Protein AF-A0A800MAW3-F1 (afdb_monomer)

Radius of gyration: 13.45 Å; Cα contacts (8 Å, |Δi|>4): 178; chains: 1; bounding box: 31×24×40 Å

Mean predicted aligned error: 5.96 Å

Nearest PDB structures (foldseek):
  5hl9-assembly1_A  TM=6.424E-01  e=2.684E+00  Escherichia coli K-12
  5hlb-assembly1_A  TM=6.081E-01  e=2.366E+00  Escherichia coli K-12
  5fgz-assembly1_A  TM=6.250E-01  e=3.678E+00  Escherichia coli K-12
  3fwl-assembly1_A  TM=6.084E-01  e=3.454E+00  Escherichia coli
  5hld-assembly1_A  TM=6.084E-01  e=3.918E+00  Escherichia coli K-12

Solvent-accessible surface area (backbone atoms only — not comparable to full-atom values): 5565 Å² total; per-residue (Å²): 129,80,57,68,40,99,83,75,44,75,53,42,72,66,58,55,51,56,37,52,67,22,64,53,41,68,42,77,30,20,31,103,46,79,69,66,30,65,71,53,80,49,60,71,36,44,52,66,58,54,38,69,35,40,34,78,61,79,43,75,54,104,49,34,39,31,40,68,78,37,45,33,34,29,79,88,80,71,47,78,33,31,33,41,36,42,31,47,53,97,63,16,28,68,49,64,47,80,79

Secondary structure (DSSP, 8-state):
---B-TTS-B--HHHHHHHHTSHHHHSEEESSSSSSBHHHHTTT-BHHHHHHHH-S-SEEETTEEEE-S-EEEETTTTEEE--EEEEEETTEEEEEEE-

Foldseek 3Di:
DQDAAPVRHTPDPVVVVVLCPAQQQPDAAEDPDDPRHPQPPQAFPFVVVVCNRRNQAPDDDPFKGKHFQHFYAYPVVGDTFGMKIFGDDPRGGHGIDTD

pLDDT: mean 87.83, std 14.14, range [32.44, 97.81]

Structure (mmCIF, N/CA/C/O backbone):
data_AF-A0A800MAW3-F1
#
_entry.id   AF-A0A800MAW3-F1
#
loop_
_atom_site.group_PDB
_atom_site.id
_atom_site.type_symbol
_atom_site.label_atom_id
_atom_site.label_alt_id
_atom_site.label_comp_id
_atom_site.label_asym_id
_atom_site.label_entity_id
_atom_site.label_seq_id
_atom_site.pdbx_PDB_ins_code
_atom_site.Cartn_x
_atom_site.Cartn_y
_atom_site.Cartn_z
_atom_site.occupancy
_atom_site.B_iso_or_equiv
_atom_site.auth_seq_id
_atom_site.auth_comp_id
_atom_site.auth_asym_id
_atom_site.auth_atom_id
_atom_site.pdbx_PDB_model_num
ATOM 1 N N . MET A 1 1 ? 9.618 15.686 15.918 1.00 32.44 1 MET A N 1
ATOM 2 C CA . MET A 1 1 ? 9.057 15.360 17.250 1.00 32.44 1 MET A CA 1
ATOM 3 C C . MET A 1 1 ? 8.418 13.983 17.152 1.00 32.44 1 MET A C 1
ATOM 5 O O . MET A 1 1 ? 7.732 13.764 16.157 1.00 32.44 1 MET A O 1
ATOM 9 N N . PRO A 1 2 ? 8.682 13.031 18.063 1.00 48.50 2 PRO A N 1
ATOM 10 C CA . PRO A 1 2 ? 8.054 11.718 17.979 1.00 48.50 2 PRO A CA 1
ATOM 11 C C . PRO A 1 2 ? 6.546 11.889 18.177 1.00 48.50 2 PRO A C 1
ATOM 13 O O . PRO A 1 2 ? 6.117 12.525 19.136 1.00 48.50 2 PRO A O 1
ATOM 16 N N . GLY A 1 3 ? 5.759 11.380 17.232 1.00 58.12 3 GLY A N 1
ATOM 17 C CA . GLY A 1 3 ? 4.304 11.387 17.329 1.00 58.12 3 GLY A CA 1
ATOM 18 C C . GLY A 1 3 ? 3.794 10.426 18.404 1.00 58.12 3 GLY A C 1
ATOM 19 O O . GLY A 1 3 ? 4.549 9.667 19.015 1.00 58.12 3 GLY A O 1
ATOM 20 N N . TRP A 1 4 ? 2.485 10.442 18.607 1.00 52.88 4 TRP A N 1
ATOM 21 C CA . TRP A 1 4 ? 1.782 9.498 19.468 1.00 52.88 4 TRP A CA 1
ATOM 22 C C . TRP A 1 4 ? 1.290 8.300 18.642 1.00 52.88 4 TRP A C 1
ATOM 24 O O . TRP A 1 4 ? 0.905 8.450 17.482 1.00 52.88 4 TRP A O 1
ATOM 34 N N . ASN A 1 5 ? 1.320 7.097 19.218 1.00 59.53 5 ASN A N 1
ATOM 35 C CA . ASN A 1 5 ? 0.631 5.930 18.670 1.00 59.53 5 ASN A CA 1
ATOM 36 C C . ASN A 1 5 ? -0.890 6.171 18.703 1.00 59.53 5 ASN A C 1
ATOM 38 O O . ASN A 1 5 ? -1.389 6.916 19.544 1.00 59.53 5 ASN A O 1
ATOM 42 N N . LEU A 1 6 ? -1.646 5.462 17.859 1.00 57.25 6 LEU A N 1
ATOM 43 C CA . LEU A 1 6 ? -3.118 5.549 17.793 1.00 57.25 6 LEU A CA 1
ATOM 44 C C . LEU A 1 6 ? -3.839 5.154 19.101 1.00 57.25 6 LEU A C 1
ATOM 46 O O . LEU A 1 6 ? -5.039 5.359 19.226 1.00 57.25 6 LEU A O 1
ATOM 50 N N . ASN A 1 7 ? -3.118 4.578 20.068 1.00 60.00 7 ASN A N 1
ATOM 51 C CA . ASN A 1 7 ? -3.605 4.219 21.403 1.00 60.00 7 ASN A CA 1
ATOM 52 C C . ASN A 1 7 ? -3.147 5.198 22.507 1.00 60.00 7 ASN A C 1
ATOM 54 O O . ASN A 1 7 ? -3.239 4.864 23.684 1.00 60.00 7 ASN A O 1
ATOM 58 N N . GLY A 1 8 ? -2.605 6.367 22.146 1.00 52.28 8 GLY A N 1
ATOM 59 C CA . GLY A 1 8 ? -2.184 7.397 23.103 1.00 52.28 8 GLY A CA 1
ATOM 60 C C . GLY A 1 8 ? -0.847 7.130 23.800 1.00 52.28 8 GLY A C 1
ATOM 61 O O . GLY A 1 8 ? -0.488 7.853 24.722 1.00 52.28 8 GLY A O 1
ATOM 62 N N . THR A 1 9 ? -0.080 6.122 23.372 1.00 59.03 9 THR A N 1
ATOM 63 C CA . THR A 1 9 ? 1.278 5.885 23.895 1.00 59.03 9 THR A CA 1
ATOM 64 C C . THR A 1 9 ? 2.326 6.638 23.071 1.00 59.03 9 THR A C 1
ATOM 66 O O . THR A 1 9 ? 2.143 6.801 21.862 1.00 59.03 9 THR A O 1
ATOM 69 N N . PRO A 1 10 ? 3.431 7.114 23.669 1.00 58.66 10 PRO A N 1
ATOM 70 C CA . PRO A 1 10 ? 4.481 7.769 22.900 1.00 58.66 10 PRO A CA 1
ATOM 71 C C . PRO A 1 10 ? 5.090 6.765 21.915 1.00 58.66 10 PRO A C 1
ATOM 73 O O . PRO A 1 10 ? 5.367 5.620 22.289 1.00 58.66 10 PRO A O 1
ATOM 76 N N . ILE A 1 11 ? 5.324 7.179 20.662 1.00 62.56 11 ILE A N 1
ATOM 77 C CA . ILE A 1 11 ? 6.103 6.365 19.724 1.00 62.56 11 ILE A CA 1
ATOM 78 C C . ILE A 1 11 ? 7.534 6.298 20.264 1.00 62.56 11 ILE A C 1
ATOM 80 O O . ILE A 1 11 ? 8.353 7.187 20.035 1.00 62.56 11 ILE A O 1
ATOM 84 N N . ASN A 1 12 ? 7.832 5.242 21.017 1.00 68.31 12 ASN A N 1
ATOM 85 C CA . ASN A 1 12 ? 9.178 4.958 21.490 1.00 68.31 12 ASN A CA 1
ATOM 86 C C . ASN A 1 12 ? 9.959 4.144 20.442 1.00 68.31 12 ASN A C 1
ATOM 88 O O . ASN A 1 12 ? 9.393 3.544 19.521 1.00 68.31 12 ASN A O 1
ATOM 92 N N . ALA A 1 13 ? 11.284 4.101 20.594 1.00 66.50 13 ALA A N 1
ATOM 93 C CA . ALA A 1 13 ? 12.166 3.376 19.679 1.00 66.50 13 ALA A CA 1
ATOM 94 C C . ALA A 1 13 ? 11.804 1.882 19.556 1.00 66.50 13 ALA A C 1
ATOM 96 O O . ALA A 1 13 ? 11.984 1.292 18.495 1.00 66.50 13 ALA A O 1
ATOM 97 N N . ALA A 1 14 ? 11.253 1.272 20.611 1.00 66.81 14 ALA A N 1
ATOM 98 C CA . ALA A 1 14 ? 10.798 -0.116 20.584 1.00 66.81 14 ALA A CA 1
ATOM 99 C C . ALA A 1 14 ? 9.590 -0.315 19.652 1.00 66.81 14 ALA A C 1
ATOM 101 O O . ALA A 1 14 ? 9.580 -1.251 18.855 1.00 66.81 14 ALA A O 1
ATOM 102 N N . THR A 1 15 ? 8.616 0.599 19.676 1.00 68.31 15 THR A N 1
ATOM 103 C CA . THR A 1 15 ? 7.439 0.547 18.795 1.00 68.31 15 THR A CA 1
ATOM 104 C C . THR A 1 15 ? 7.826 0.776 17.334 1.00 68.31 15 THR A C 1
ATOM 106 O O . THR A 1 15 ? 7.352 0.067 16.450 1.00 68.31 15 THR A O 1
ATOM 109 N N . GLN A 1 16 ? 8.742 1.712 17.072 1.00 69.69 16 GLN A N 1
ATOM 110 C CA . GLN A 1 16 ? 9.337 1.927 15.744 1.00 69.69 16 GLN A CA 1
ATOM 111 C C . GLN A 1 16 ? 10.060 0.673 15.229 1.00 69.69 16 GLN A C 1
ATOM 113 O O . GLN A 1 16 ? 9.850 0.252 14.093 1.00 69.69 16 GLN A O 1
ATOM 118 N N . ARG A 1 17 ? 10.861 0.019 16.078 1.00 70.69 17 ARG A N 1
ATOM 119 C CA . ARG A 1 17 ? 11.549 -1.231 15.722 1.00 70.69 17 ARG A CA 1
ATOM 120 C C . ARG A 1 17 ? 10.568 -2.367 15.438 1.00 70.69 17 ARG A C 1
ATOM 122 O O . ARG A 1 17 ? 10.727 -3.054 14.436 1.00 70.69 17 ARG A O 1
ATOM 129 N N . ALA A 1 18 ? 9.534 -2.538 16.259 1.00 73.75 18 ALA A N 1
ATOM 130 C CA . ALA A 1 18 ? 8.501 -3.552 16.034 1.00 73.75 18 ALA A CA 1
ATOM 131 C C . ALA A 1 18 ? 7.752 -3.316 14.711 1.00 73.75 18 ALA A C 1
ATOM 133 O O . ALA A 1 18 ? 7.540 -4.242 13.931 1.00 73.75 18 ALA A O 1
ATOM 134 N N . ARG A 1 19 ? 7.431 -2.053 14.409 1.00 74.44 19 ARG A N 1
ATOM 135 C CA . ARG A 1 19 ? 6.862 -1.622 13.125 1.00 74.44 19 ARG A CA 1
ATOM 136 C C . ARG A 1 19 ? 7.739 -2.011 11.937 1.00 74.44 19 ARG A C 1
ATOM 138 O O . ARG A 1 19 ? 7.204 -2.489 10.941 1.00 74.44 19 ARG A O 1
ATOM 145 N N . GLN A 1 20 ? 9.054 -1.826 12.033 1.00 78.94 20 GLN A N 1
ATOM 146 C CA . GLN A 1 20 ? 10.012 -2.184 10.978 1.00 78.94 20 GLN A CA 1
ATOM 147 C C . GLN A 1 20 ? 10.180 -3.699 10.783 1.00 78.94 20 GLN A C 1
ATOM 149 O O . GLN A 1 20 ? 10.686 -4.129 9.749 1.00 78.94 20 GLN A O 1
ATOM 154 N N . GLN A 1 21 ? 9.750 -4.521 11.744 1.00 84.31 21 GLN A N 1
ATOM 155 C CA . GLN A 1 21 ? 9.827 -5.979 11.636 1.00 84.31 21 GLN A CA 1
ATOM 156 C C . GLN A 1 21 ? 8.648 -6.605 10.882 1.00 84.31 21 GLN A C 1
ATOM 158 O O . GLN A 1 21 ? 8.715 -7.790 10.548 1.00 84.31 21 GLN A O 1
ATOM 163 N N . THR A 1 22 ? 7.592 -5.841 10.584 1.00 89.88 22 THR A N 1
ATOM 164 C CA . THR A 1 22 ? 6.442 -6.364 9.840 1.00 89.88 22 THR A CA 1
ATOM 165 C C . THR A 1 22 ? 6.841 -6.753 8.421 1.00 89.88 22 THR A C 1
ATOM 167 O O . THR A 1 22 ? 7.718 -6.140 7.804 1.00 89.88 22 THR A O 1
ATOM 170 N N . VAL A 1 23 ? 6.196 -7.798 7.892 1.00 91.62 23 VAL A N 1
ATOM 171 C CA . VAL A 1 23 ? 6.547 -8.371 6.583 1.00 91.62 23 VAL A CA 1
ATOM 172 C C . VAL A 1 23 ? 6.514 -7.278 5.512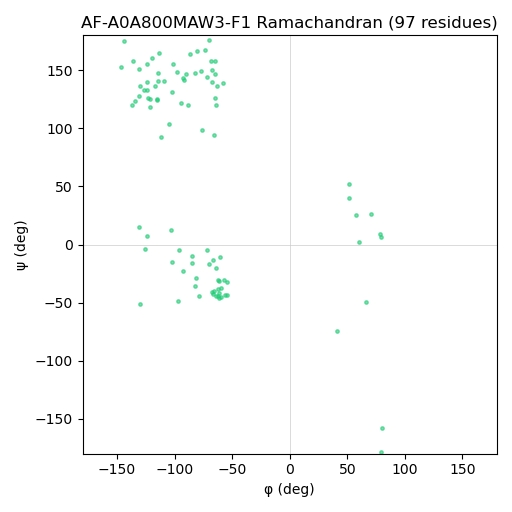 1.00 91.62 23 VAL A C 1
ATOM 174 O O . VAL A 1 23 ? 7.453 -7.143 4.731 1.00 91.62 23 VAL A O 1
ATOM 177 N N . GLY A 1 24 ? 5.484 -6.428 5.539 1.00 93.06 24 GLY A N 1
ATOM 178 C CA . GLY A 1 24 ? 5.304 -5.340 4.587 1.00 93.06 24 GLY A CA 1
ATOM 179 C C . GLY A 1 24 ? 6.409 -4.290 4.596 1.00 93.06 24 GLY A C 1
ATOM 180 O O . GLY A 1 24 ? 6.712 -3.744 3.540 1.00 93.06 24 GLY A O 1
ATOM 181 N N . ARG A 1 25 ? 7.052 -4.031 5.740 1.00 94.00 25 ARG A N 1
ATOM 182 C CA . ARG A 1 25 ? 8.165 -3.070 5.833 1.00 94.00 25 ARG A CA 1
ATOM 183 C C . ARG A 1 25 ? 9.529 -3.673 5.474 1.00 94.00 25 ARG A C 1
ATOM 185 O O . ARG A 1 25 ? 10.469 -2.933 5.204 1.00 94.00 25 ARG A O 1
ATOM 192 N N . ARG A 1 26 ? 9.654 -5.005 5.446 1.00 93.62 26 ARG A N 1
ATOM 193 C CA . ARG A 1 26 ? 10.907 -5.708 5.100 1.00 93.62 26 ARG A CA 1
ATOM 194 C C . ARG A 1 26 ? 11.020 -6.062 3.618 1.00 93.62 26 ARG A C 1
ATOM 196 O O . ARG A 1 26 ? 12.131 -6.277 3.137 1.00 93.62 26 ARG A O 1
ATOM 203 N N . MET A 1 27 ? 9.889 -6.156 2.924 1.00 94.50 27 MET A N 1
ATOM 204 C CA . MET A 1 27 ? 9.834 -6.507 1.507 1.00 94.50 27 MET A CA 1
ATOM 205 C C . MET A 1 27 ? 10.230 -5.334 0.608 1.00 94.50 27 MET A C 1
ATOM 207 O O . MET A 1 27 ? 9.989 -4.172 0.932 1.00 94.50 27 MET A O 1
ATOM 211 N N . VAL A 1 28 ? 10.815 -5.671 -0.543 1.00 95.62 28 VAL A N 1
ATOM 212 C CA . VAL A 1 28 ? 10.929 -4.751 -1.677 1.00 95.62 28 VAL A CA 1
ATOM 213 C C . VAL A 1 28 ? 9.674 -4.913 -2.523 1.00 95.62 28 VAL A C 1
ATOM 215 O O . VAL A 1 28 ? 9.358 -6.012 -2.986 1.00 95.62 28 VAL A O 1
ATOM 218 N N . TRP A 1 29 ? 8.944 -3.821 -2.675 1.00 97.50 29 TRP A N 1
ATOM 219 C CA . TRP A 1 29 ? 7.711 -3.742 -3.439 1.00 97.50 29 TRP A CA 1
ATOM 220 C C . TRP A 1 29 ? 7.981 -3.191 -4.826 1.00 97.50 29 TRP A C 1
ATOM 222 O O . TRP A 1 29 ? 8.831 -2.319 -4.982 1.00 97.50 29 TRP A O 1
ATOM 232 N N . ASN A 1 30 ? 7.201 -3.633 -5.807 1.00 97.38 30 ASN A N 1
ATOM 233 C CA . ASN A 1 30 ? 7.156 -2.959 -7.095 1.00 97.38 30 ASN A CA 1
ATOM 234 C C . ASN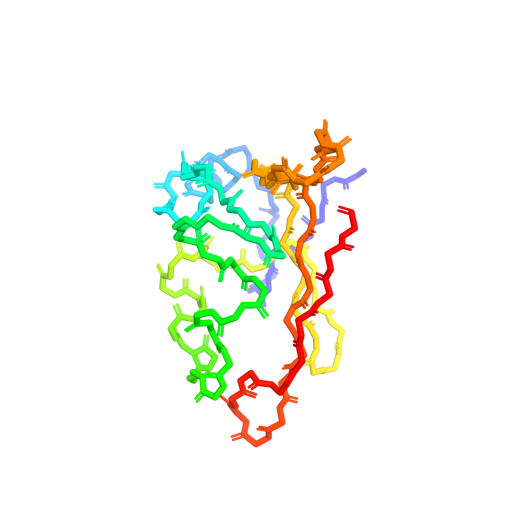 A 1 30 ? 5.904 -2.087 -7.207 1.00 97.38 30 ASN A C 1
ATOM 236 O O . ASN A 1 30 ? 4.879 -2.366 -6.577 1.00 97.38 30 ASN A O 1
ATOM 240 N N . ARG A 1 31 ? 5.968 -1.066 -8.056 1.00 95.50 31 ARG A N 1
ATOM 241 C CA . ARG A 1 31 ? 4.795 -0.401 -8.633 1.00 95.50 31 ARG A CA 1
ATOM 242 C C . ARG A 1 31 ? 4.828 -0.517 -10.152 1.00 95.50 31 ARG A C 1
ATOM 244 O O . ARG A 1 31 ? 5.890 -0.754 -10.719 1.00 95.50 31 ARG A O 1
ATOM 251 N N . VAL A 1 32 ? 3.678 -0.334 -10.803 1.00 94.12 32 VAL A N 1
ATOM 252 C CA . VAL A 1 32 ? 3.504 -0.330 -12.273 1.00 94.12 32 VAL A CA 1
ATO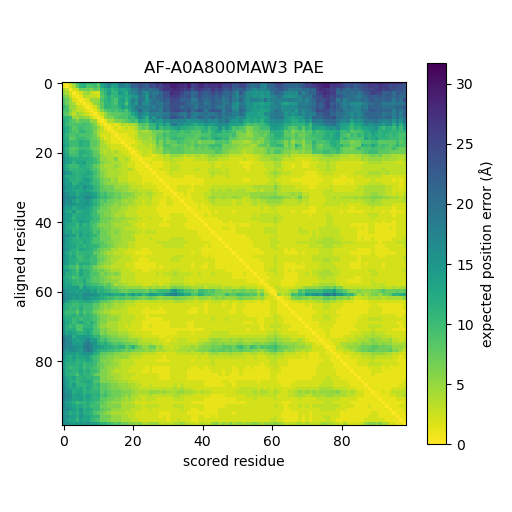M 253 C C . VAL A 1 32 ? 3.761 -1.680 -12.963 1.00 94.12 32 VAL A C 1
ATOM 255 O O . VAL A 1 32 ? 2.909 -2.134 -13.727 1.00 94.12 32 VAL A O 1
ATOM 258 N N . SER A 1 33 ? 4.869 -2.365 -12.691 1.00 93.50 33 SER A N 1
ATOM 259 C CA . SER A 1 33 ? 5.251 -3.641 -13.309 1.00 93.50 33 SER A CA 1
ATOM 260 C C . SER A 1 33 ? 5.966 -4.571 -12.316 1.00 93.50 33 SER A C 1
ATOM 262 O O . SER A 1 33 ? 6.197 -4.202 -11.170 1.00 93.50 33 SER A O 1
ATOM 264 N N . GLY A 1 34 ? 6.277 -5.802 -12.730 1.00 91.81 34 GLY A N 1
ATOM 265 C CA . GLY A 1 34 ? 6.988 -6.777 -11.896 1.00 91.81 34 GLY A CA 1
ATOM 266 C C . GLY A 1 34 ? 6.119 -7.503 -10.850 1.00 91.81 34 GLY A C 1
ATOM 267 O O . GLY A 1 34 ? 4.902 -7.311 -10.791 1.00 91.81 34 GLY A O 1
ATOM 268 N N . PRO A 1 35 ? 6.724 -8.392 -10.041 1.00 93.44 35 PRO A N 1
ATOM 269 C CA . PRO A 1 35 ? 6.036 -9.120 -8.969 1.00 93.44 35 PRO A CA 1
ATOM 270 C C . PRO A 1 35 ? 5.731 -8.217 -7.765 1.00 93.44 35 PRO A C 1
ATOM 272 O O . PRO A 1 35 ? 6.289 -7.136 -7.650 1.00 93.44 35 PRO A O 1
ATOM 275 N N . ASN A 1 36 ? 4.897 -8.659 -6.818 1.00 93.44 36 ASN A N 1
ATOM 276 C CA . ASN A 1 36 ? 4.653 -7.931 -5.558 1.00 93.44 36 ASN A CA 1
ATOM 277 C C . ASN A 1 36 ? 4.273 -6.455 -5.782 1.00 93.44 36 ASN A C 1
ATOM 279 O O . ASN A 1 36 ? 4.883 -5.538 -5.234 1.00 93.44 36 ASN A O 1
ATOM 283 N N . ARG A 1 37 ? 3.277 -6.221 -6.637 1.00 96.75 37 ARG A N 1
ATOM 284 C CA . ARG A 1 37 ? 2.819 -4.873 -6.974 1.00 96.75 37 ARG A CA 1
ATOM 285 C C . ARG A 1 37 ? 1.973 -4.257 -5.870 1.00 96.75 37 ARG A C 1
ATOM 287 O O . ARG A 1 37 ? 0.777 -4.544 -5.775 1.00 96.75 37 ARG A O 1
ATOM 294 N N . ILE A 1 38 ? 2.577 -3.416 -5.034 1.00 96.75 38 ILE A N 1
ATOM 295 C CA . ILE A 1 38 ? 1.897 -2.814 -3.876 1.00 96.75 38 ILE A CA 1
ATOM 296 C C . ILE A 1 38 ? 0.716 -1.926 -4.293 1.00 96.75 38 ILE A C 1
ATOM 298 O O . ILE A 1 38 ? -0.292 -1.877 -3.593 1.00 96.75 38 ILE A O 1
ATOM 302 N N . ASP A 1 39 ? 0.800 -1.312 -5.474 1.00 95.44 39 ASP A N 1
ATOM 303 C CA . ASP A 1 39 ? -0.222 -0.472 -6.111 1.00 95.44 39 ASP A CA 1
ATOM 304 C C . ASP A 1 39 ? -1.445 -1.254 -6.643 1.00 95.44 39 ASP A C 1
ATOM 306 O O . ASP A 1 39 ? -2.428 -0.661 -7.111 1.00 95.44 39 ASP A O 1
ATOM 310 N N . LEU A 1 40 ? -1.406 -2.590 -6.561 1.00 95.56 40 LEU A N 1
ATOM 311 C CA . LEU A 1 40 ? -2.432 -3.475 -7.111 1.00 95.56 40 LEU A CA 1
ATOM 312 C C . LEU A 1 40 ? -2.937 -4.535 -6.123 1.00 95.56 40 LEU A C 1
ATOM 314 O O . LEU A 1 40 ? -4.148 -4.662 -5.947 1.00 95.56 40 LEU A O 1
ATOM 318 N N . ILE A 1 41 ? -2.047 -5.295 -5.476 1.00 96.31 41 ILE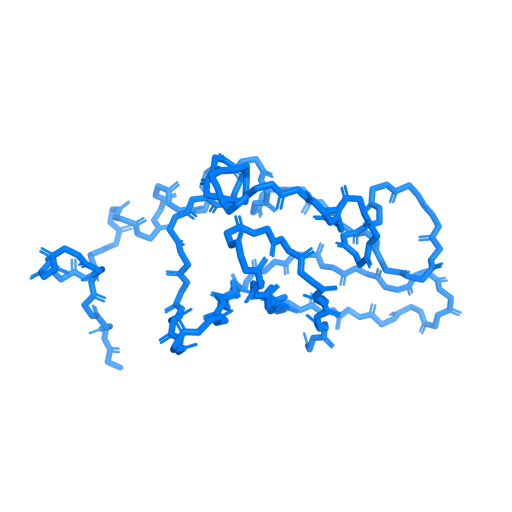 A N 1
ATOM 319 C CA . ILE A 1 41 ? -2.413 -6.529 -4.744 1.00 96.31 41 ILE A CA 1
ATOM 320 C C . ILE A 1 41 ? -3.348 -6.299 -3.546 1.00 96.31 41 ILE A C 1
ATOM 322 O O . ILE A 1 41 ? -4.013 -7.229 -3.083 1.00 96.31 41 ILE A O 1
ATOM 326 N N . TYR A 1 42 ? -3.397 -5.064 -3.045 1.00 97.12 42 TYR A N 1
ATOM 327 C CA . TYR A 1 42 ? -4.194 -4.687 -1.884 1.00 97.12 42 TYR A CA 1
ATOM 328 C C . TYR A 1 42 ? -5.555 -4.083 -2.218 1.00 97.12 42 TYR A C 1
ATOM 330 O O . TYR A 1 42 ? -6.335 -3.858 -1.295 1.00 97.12 42 TYR A O 1
ATOM 338 N N . ARG A 1 43 ? -5.888 -3.854 -3.495 1.00 96.44 43 ARG A N 1
ATOM 339 C CA . ARG A 1 43 ? -7.219 -3.351 -3.873 1.00 96.44 43 ARG A CA 1
ATOM 340 C C . ARG A 1 43 ? -8.319 -4.303 -3.390 1.00 96.44 43 ARG A C 1
ATOM 342 O O . ARG A 1 43 ? -8.157 -5.521 -3.440 1.00 96.44 43 ARG A O 1
ATOM 349 N N . ASP A 1 44 ? -9.414 -3.734 -2.885 1.00 97.56 44 ASP A N 1
ATOM 350 C CA . ASP A 1 44 ? -10.552 -4.437 -2.263 1.00 97.56 44 ASP A CA 1
ATOM 351 C C . ASP A 1 44 ? -10.209 -5.279 -1.012 1.00 97.56 44 ASP A C 1
ATOM 353 O O . ASP A 1 44 ? -11.086 -5.894 -0.398 1.00 97.56 44 ASP A O 1
ATOM 357 N N . LYS A 1 45 ? -8.951 -5.293 -0.550 1.00 97.50 45 LYS A N 1
ATOM 358 C CA . LYS A 1 45 ? -8.601 -5.983 0.697 1.00 97.50 45 LYS A CA 1
ATOM 359 C C . LYS A 1 45 ? -9.148 -5.213 1.903 1.00 97.50 45 LYS A C 1
ATOM 361 O O . LYS A 1 45 ? -9.158 -3.980 1.896 1.00 97.50 45 LYS A O 1
ATOM 366 N N . PRO A 1 46 ? -9.595 -5.913 2.960 1.00 96.81 46 PRO A N 1
ATOM 367 C CA . PRO A 1 46 ? -10.071 -5.256 4.168 1.00 96.81 46 PRO A CA 1
ATOM 368 C C . PRO A 1 46 ? -8.918 -4.553 4.891 1.00 96.81 46 PRO A C 1
ATOM 370 O O . PRO A 1 46 ? -7.780 -5.029 4.878 1.00 96.81 46 PRO A O 1
ATOM 373 N N . LEU A 1 47 ? -9.217 -3.463 5.601 1.00 94.56 47 LEU A N 1
ATOM 374 C CA . LEU A 1 47 ? -8.213 -2.685 6.345 1.00 94.56 47 LEU A CA 1
ATOM 375 C C . LEU A 1 47 ? -7.391 -3.541 7.327 1.00 94.56 47 LEU A C 1
ATOM 377 O O . LEU A 1 47 ? -6.201 -3.302 7.526 1.00 94.56 47 LEU A O 1
ATOM 381 N N . ARG A 1 48 ? -7.998 -4.594 7.898 1.00 93.75 48 ARG A N 1
ATOM 382 C CA . ARG A 1 48 ? -7.316 -5.535 8.798 1.00 93.75 48 ARG A CA 1
ATOM 383 C C . ARG A 1 48 ? -6.141 -6.228 8.108 1.00 93.75 48 ARG A C 1
ATOM 385 O O . ARG A 1 48 ? -5.110 -6.402 8.745 1.00 93.75 48 ARG A O 1
ATOM 392 N N . THR A 1 49 ? -6.263 -6.570 6.824 1.00 96.38 49 THR A N 1
ATOM 393 C CA . THR A 1 49 ? -5.165 -7.161 6.047 1.00 96.38 49 THR A CA 1
ATOM 394 C C . THR A 1 49 ? -3.986 -6.200 5.955 1.00 96.38 49 THR A C 1
ATOM 396 O O . THR A 1 49 ? -2.854 -6.613 6.190 1.00 96.38 49 THR A O 1
ATOM 399 N N . ILE A 1 50 ? -4.246 -4.917 5.693 1.00 96.19 50 ILE A N 1
ATOM 400 C CA . ILE A 1 50 ? -3.195 -3.892 5.631 1.00 96.19 50 ILE A CA 1
ATOM 401 C C . ILE A 1 50 ? -2.484 -3.785 6.980 1.00 96.19 50 ILE A C 1
ATOM 403 O O . ILE A 1 50 ? -1.257 -3.854 7.041 1.00 96.19 50 ILE A O 1
ATOM 407 N N . ARG A 1 51 ? -3.248 -3.744 8.077 1.00 92.06 51 ARG A N 1
ATOM 408 C CA . ARG A 1 51 ? -2.683 -3.706 9.431 1.00 92.06 51 ARG A CA 1
ATOM 409 C C . ARG A 1 51 ? -1.867 -4.952 9.775 1.00 92.06 51 ARG A C 1
ATOM 411 O O . ARG A 1 51 ? -0.836 -4.837 10.419 1.00 92.06 51 ARG A O 1
ATOM 418 N N . THR A 1 52 ? -2.291 -6.138 9.346 1.00 92.44 52 THR A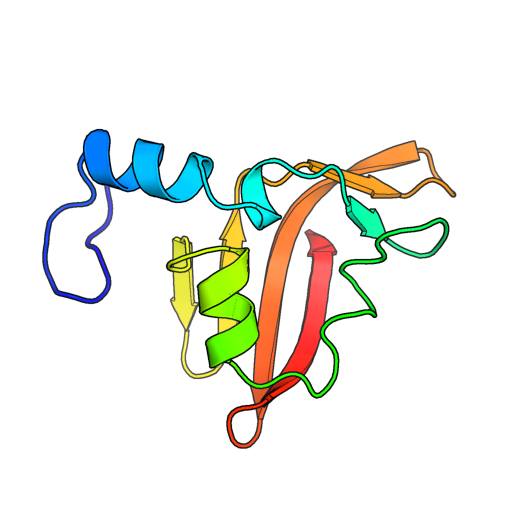 N 1
ATOM 419 C CA . THR A 1 52 ? -1.530 -7.377 9.571 1.00 92.44 52 THR A CA 1
ATOM 420 C C . THR A 1 52 ? -0.204 -7.375 8.815 1.00 92.44 52 THR A C 1
ATOM 422 O O . THR A 1 52 ? 0.805 -7.809 9.363 1.00 92.44 52 THR A O 1
ATOM 425 N N . VAL A 1 53 ? -0.181 -6.880 7.575 1.00 95.06 53 VAL A N 1
ATOM 426 C CA . VAL A 1 53 ? 1.034 -6.913 6.751 1.00 95.06 53 VAL A CA 1
ATOM 427 C C . VAL A 1 53 ? 2.019 -5.810 7.129 1.00 95.06 53 VAL A C 1
ATOM 429 O O . VAL A 1 53 ? 3.216 -6.074 7.232 1.00 95.06 53 VAL A O 1
ATOM 432 N N . PHE A 1 54 ? 1.535 -4.586 7.335 1.00 94.25 54 PHE A N 1
ATOM 433 C CA . PHE A 1 54 ? 2.384 -3.411 7.545 1.00 94.25 54 PHE A CA 1
ATOM 434 C C . PHE A 1 54 ? 2.472 -2.980 9.012 1.00 94.25 54 PHE A C 1
ATOM 436 O O . PHE A 1 54 ? 3.385 -2.241 9.381 1.00 94.25 54 PHE A O 1
ATOM 443 N N . GLY A 1 55 ? 1.588 -3.473 9.877 1.00 91.88 55 GLY A N 1
ATOM 444 C CA . GLY A 1 55 ? 1.437 -2.997 11.249 1.00 91.88 55 GLY A CA 1
ATOM 445 C C . GLY A 1 55 ? 0.616 -1.712 11.319 1.00 91.88 55 GLY A C 1
ATOM 446 O O . GLY A 1 55 ? -0.165 -1.386 10.418 1.00 91.88 55 GLY A O 1
ATOM 447 N N . ASP A 1 56 ? 0.810 -0.971 12.407 1.00 89.69 56 ASP A N 1
ATOM 448 C CA . ASP A 1 56 ? 0.176 0.332 12.573 1.00 89.69 56 ASP A CA 1
ATOM 449 C C . ASP A 1 56 ? 0.740 1.353 11.568 1.00 89.69 56 ASP A C 1
ATOM 451 O O . ASP A 1 56 ? 1.956 1.359 11.304 1.00 89.69 56 ASP A O 1
ATOM 455 N N . PRO A 1 57 ? -0.132 2.207 11.003 1.00 91.69 57 PRO A N 1
ATOM 456 C CA . PRO A 1 57 ? 0.284 3.259 10.091 1.00 91.69 57 PRO A CA 1
ATOM 457 C C . PRO A 1 57 ? 1.098 4.338 10.803 1.00 91.69 57 PRO A C 1
ATOM 459 O O . PRO A 1 57 ? 1.026 4.528 12.021 1.00 91.69 57 PRO A O 1
ATOM 462 N N . ASP A 1 58 ? 1.887 5.058 10.017 1.00 90.06 58 ASP A N 1
ATOM 463 C CA . ASP A 1 58 ? 2.704 6.173 10.489 1.00 90.06 58 ASP A CA 1
ATOM 464 C C . ASP A 1 58 ? 1.883 7.458 10.619 1.00 90.06 58 ASP A C 1
ATOM 466 O O . ASP A 1 58 ? 2.163 8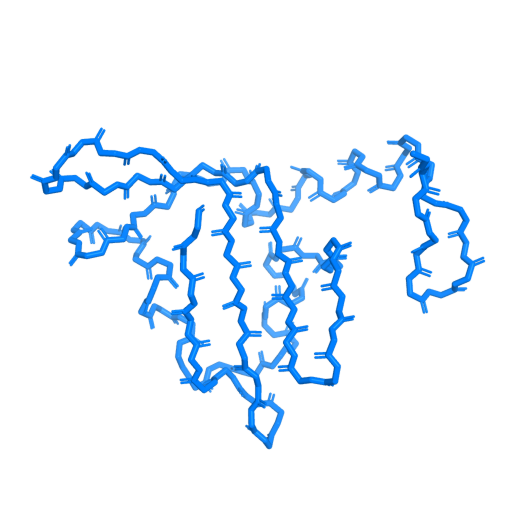.274 11.494 1.00 90.06 58 ASP A O 1
ATOM 470 N N . ALA A 1 59 ? 0.832 7.597 9.806 1.00 89.62 59 ALA A N 1
ATOM 471 C CA . ALA A 1 59 ? -0.196 8.617 9.967 1.00 89.62 59 ALA A CA 1
ATOM 472 C C . ALA A 1 59 ? -1.568 8.105 9.508 1.00 89.62 59 ALA A C 1
ATOM 474 O O . ALA A 1 59 ? -1.671 7.254 8.621 1.00 89.62 59 ALA A O 1
ATOM 475 N N . THR A 1 60 ? -2.627 8.658 10.094 1.00 89.75 60 THR A N 1
ATOM 476 C CA . THR A 1 60 ? -4.017 8.411 9.695 1.00 89.75 60 THR A CA 1
ATOM 477 C C . THR A 1 60 ? -4.747 9.731 9.514 1.00 89.75 60 THR A C 1
ATOM 479 O O . THR A 1 60 ? -4.629 10.604 10.370 1.00 89.75 60 THR A O 1
ATOM 482 N N . ASN A 1 61 ? -5.535 9.856 8.450 1.00 86.25 61 ASN A N 1
ATOM 483 C CA . ASN A 1 61 ? -6.463 10.970 8.253 1.00 86.25 61 ASN A CA 1
ATOM 484 C C . ASN A 1 61 ? -7.790 10.421 7.720 1.00 86.25 61 ASN A C 1
ATOM 486 O O . ASN A 1 61 ? -7.755 9.799 6.664 1.00 86.25 61 ASN A O 1
ATOM 490 N N . ASP A 1 62 ? -8.902 10.633 8.435 1.00 79.00 62 ASP A N 1
ATOM 491 C CA . ASP A 1 62 ? -10.274 10.154 8.180 1.00 79.00 62 ASP A CA 1
ATOM 492 C C . ASP A 1 62 ? -10.385 8.700 7.681 1.00 79.00 62 ASP A C 1
ATOM 494 O O . ASP A 1 62 ? -10.781 7.794 8.413 1.00 79.00 62 ASP A O 1
ATOM 498 N N . GLN A 1 63 ? -10.032 8.469 6.415 1.00 90.31 63 GLN A N 1
ATOM 499 C CA . GLN A 1 63 ? -10.141 7.212 5.671 1.00 90.31 63 GLN A CA 1
ATOM 500 C C . GLN A 1 63 ? -8.840 6.824 4.949 1.00 90.31 63 GLN A C 1
ATOM 502 O O . GLN A 1 63 ? -8.857 5.984 4.055 1.00 90.31 63 GLN A O 1
ATOM 507 N N . ARG A 1 64 ? -7.704 7.434 5.286 1.00 94.94 64 ARG A N 1
ATOM 508 C CA . ARG A 1 64 ? -6.400 7.183 4.666 1.00 94.94 64 ARG A CA 1
ATOM 509 C C . ARG A 1 64 ? -5.371 6.794 5.706 1.00 94.94 64 ARG A C 1
ATOM 511 O O . ARG A 1 64 ? -5.248 7.459 6.735 1.00 94.94 64 ARG A O 1
ATOM 518 N N . TRP A 1 65 ? -4.619 5.739 5.420 1.00 95.75 65 TRP A N 1
ATOM 519 C CA . TRP A 1 65 ? -3.482 5.308 6.228 1.00 95.75 65 TRP A CA 1
ATOM 520 C C . TRP A 1 65 ? -2.196 5.446 5.429 1.00 95.75 65 TRP A C 1
ATOM 522 O O . TRP A 1 65 ? -2.070 4.873 4.347 1.00 95.75 65 TRP A O 1
ATOM 532 N N . THR A 1 66 ? -1.246 6.181 5.993 1.00 95.75 66 THR A N 1
ATOM 533 C CA . THR A 1 66 ? 0.068 6.435 5.408 1.00 95.75 66 THR A CA 1
ATOM 534 C C . THR A 1 66 ? 1.108 5.556 6.084 1.00 95.75 66 THR A C 1
ATOM 536 O O . THR A 1 66 ? 1.203 5.526 7.314 1.00 95.75 66 THR A O 1
ATOM 539 N N . TYR A 1 67 ? 1.917 4.883 5.275 1.00 94.94 67 TYR A N 1
ATOM 540 C CA . TYR A 1 67 ? 3.049 4.074 5.708 1.00 94.94 67 TYR A CA 1
ATOM 541 C C . TYR A 1 67 ? 4.315 4.606 5.048 1.00 94.94 67 TYR A C 1
ATOM 543 O O . TYR A 1 67 ? 4.355 4.722 3.825 1.00 94.94 67 TYR A O 1
ATOM 551 N N . LYS A 1 68 ? 5.326 4.925 5.857 1.00 93.88 68 LYS A N 1
ATOM 552 C CA . LYS A 1 68 ? 6.600 5.514 5.420 1.00 93.88 68 LYS A CA 1
ATOM 553 C C . LYS A 1 68 ? 7.768 4.553 5.640 1.00 93.88 68 LYS A C 1
ATOM 555 O O . LYS A 1 68 ? 7.660 3.593 6.411 1.00 93.88 68 LYS A O 1
ATOM 560 N N . GLY A 1 69 ? 8.901 4.849 5.003 1.00 92.06 69 GLY A N 1
ATOM 561 C CA . GLY A 1 69 ? 10.138 4.075 5.133 1.00 92.06 69 GLY A CA 1
ATOM 562 C C . GLY A 1 69 ? 10.063 2.698 4.471 1.00 92.06 69 GLY A C 1
ATOM 563 O O . GLY A 1 69 ? 10.726 1.759 4.916 1.00 92.06 69 GLY A O 1
ATOM 564 N N . LEU A 1 70 ? 9.214 2.558 3.453 1.00 95.88 70 LEU A N 1
ATOM 565 C CA . LEU A 1 70 ? 9.125 1.360 2.630 1.00 95.88 70 LEU A CA 1
ATOM 566 C C . LEU A 1 70 ? 10.227 1.346 1.566 1.00 95.88 70 LEU A C 1
ATOM 568 O O . LEU A 1 70 ? 10.894 2.341 1.308 1.00 95.88 70 LEU A O 1
ATOM 572 N N . ARG A 1 71 ? 10.414 0.185 0.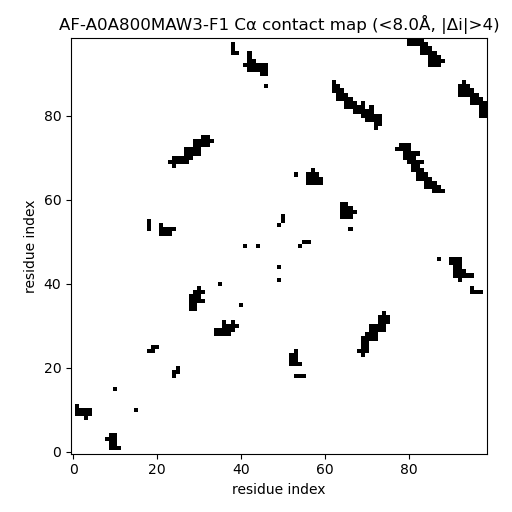940 1.00 96.50 71 ARG A N 1
ATOM 573 C CA . ARG A 1 71 ? 11.276 0.027 -0.234 1.00 96.50 71 ARG A CA 1
ATOM 574 C C . ARG A 1 71 ? 10.385 -0.280 -1.421 1.00 96.50 71 ARG A C 1
ATOM 576 O O . ARG A 1 71 ? 10.020 -1.437 -1.616 1.00 96.50 71 ARG A O 1
ATOM 583 N N . ILE A 1 72 ? 9.981 0.748 -2.155 1.00 97.81 72 ILE A N 1
ATOM 584 C CA . ILE A 1 72 ? 9.120 0.609 -3.327 1.00 97.81 72 ILE A CA 1
ATOM 585 C C . ILE A 1 72 ? 9.927 1.052 -4.538 1.00 97.81 72 ILE A C 1
ATOM 587 O O . ILE A 1 72 ? 10.449 2.160 -4.561 1.00 97.81 72 ILE A O 1
ATOM 591 N N . GLN A 1 73 ? 10.034 0.195 -5.540 1.00 97.56 73 GLN A N 1
ATOM 592 C CA . GLN A 1 73 ? 10.722 0.507 -6.784 1.00 97.56 73 GLN A CA 1
ATOM 593 C C . GLN A 1 73 ? 9.726 0.533 -7.942 1.00 97.56 73 GLN A C 1
ATOM 595 O O . GLN A 1 73 ? 8.743 -0.212 -7.956 1.00 97.56 73 GLN A O 1
ATOM 600 N N . ASP A 1 74 ? 9.980 1.388 -8.918 1.00 95.94 74 ASP A N 1
ATOM 601 C CA . ASP A 1 74 ? 9.331 1.359 -10.219 1.00 95.94 74 ASP A CA 1
ATOM 602 C C . ASP A 1 74 ? 10.328 0.791 -11.237 1.00 95.94 74 ASP A C 1
ATOM 604 O O . ASP A 1 74 ? 11.267 1.481 -11.632 1.00 95.94 74 ASP A O 1
ATOM 608 N N . PRO A 1 75 ? 10.174 -0.476 -11.661 1.00 92.00 75 PRO A N 1
ATOM 609 C CA . PRO A 1 75 ? 11.109 -1.086 -12.602 1.00 92.00 75 PRO A CA 1
ATOM 610 C C . P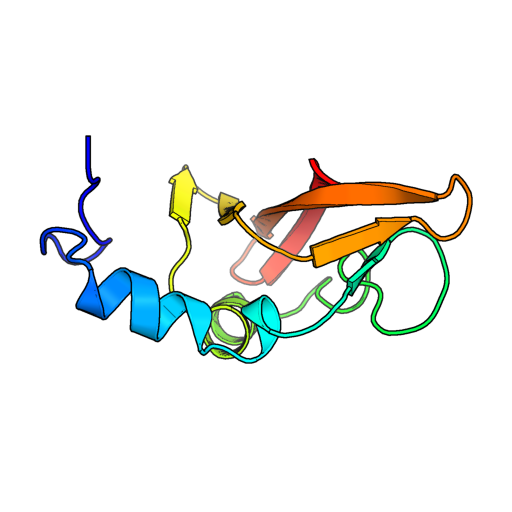RO A 1 75 ? 11.085 -0.451 -13.997 1.00 92.00 75 PRO A C 1
ATOM 612 O O . PRO A 1 75 ? 11.963 -0.746 -14.802 1.00 92.00 75 PRO A O 1
ATOM 615 N N . THR A 1 76 ? 10.074 0.368 -14.315 1.00 91.50 76 THR A N 1
ATOM 616 C CA . THR A 1 76 ? 9.924 0.956 -15.653 1.00 91.50 76 THR A CA 1
ATOM 617 C C . THR A 1 76 ? 10.791 2.195 -15.851 1.00 91.50 76 THR A C 1
ATOM 619 O O . THR A 1 76 ? 11.322 2.390 -16.941 1.00 91.50 76 THR A O 1
ATOM 622 N N . ASP A 1 77 ? 10.970 3.003 -14.802 1.00 92.56 77 ASP A N 1
ATOM 623 C CA . ASP A 1 77 ? 11.772 4.234 -14.825 1.00 92.56 77 ASP A CA 1
ATOM 624 C C . ASP A 1 77 ? 12.890 4.259 -13.762 1.00 92.56 77 ASP A C 1
ATOM 626 O O . ASP A 1 77 ? 13.585 5.263 -13.604 1.00 92.56 77 ASP A O 1
ATOM 630 N N . ASN A 1 78 ? 13.095 3.136 -13.065 1.00 90.44 78 ASN A N 1
ATOM 631 C CA . ASN A 1 78 ? 14.106 2.914 -12.029 1.00 90.44 78 ASN A CA 1
ATOM 632 C C . ASN A 1 78 ? 14.018 3.894 -10.842 1.00 90.44 78 ASN A C 1
ATOM 634 O O . ASN A 1 78 ? 15.017 4.154 -10.164 1.00 90.44 78 ASN A O 1
ATOM 638 N N . ARG A 1 79 ? 12.832 4.458 -10.581 1.00 94.88 79 ARG A N 1
ATOM 639 C CA . ARG A 1 79 ? 12.600 5.337 -9.430 1.00 94.88 79 ARG A CA 1
ATOM 640 C C . ARG A 1 79 ? 12.323 4.555 -8.156 1.00 94.88 79 ARG A C 1
ATOM 642 O O . ARG A 1 79 ? 11.690 3.502 -8.169 1.00 94.88 79 ARG A O 1
ATOM 649 N N . MET A 1 80 ? 12.762 5.130 -7.041 1.00 96.62 80 MET A N 1
ATOM 650 C CA . MET A 1 80 ? 12.507 4.621 -5.698 1.00 96.62 80 MET A CA 1
ATOM 651 C C . MET A 1 80 ? 11.521 5.531 -4.973 1.00 96.62 80 MET A C 1
ATOM 653 O O . MET A 1 80 ? 11.607 6.753 -5.067 1.00 96.62 80 MET A O 1
ATOM 657 N N . TYR A 1 81 ? 10.625 4.903 -4.230 1.00 97.06 81 TYR A N 1
ATOM 658 C CA . TYR A 1 81 ? 9.578 5.500 -3.418 1.00 97.06 81 TYR A CA 1
ATOM 659 C C . TYR A 1 81 ? 9.629 4.861 -2.033 1.00 97.06 81 TYR A C 1
ATOM 661 O O . TYR A 1 81 ? 10.029 3.698 -1.881 1.00 97.06 81 TYR A O 1
ATOM 669 N N . ASP A 1 82 ? 9.219 5.607 -1.018 1.00 96.75 82 ASP A N 1
ATOM 670 C CA . ASP A 1 82 ? 9.276 5.139 0.368 1.00 96.75 82 ASP A CA 1
ATOM 671 C C . ASP A 1 82 ? 7.935 5.224 1.093 1.00 96.75 82 ASP A C 1
ATOM 673 O O . ASP A 1 82 ? 7.821 4.758 2.235 1.00 96.75 82 ASP A O 1
ATOM 677 N N . THR A 1 83 ? 6.916 5.769 0.426 1.00 97.25 83 THR A N 1
ATOM 678 C CA . THR A 1 83 ? 5.626 6.047 1.031 1.00 97.25 83 THR A CA 1
ATOM 679 C C . THR A 1 83 ? 4.496 5.415 0.224 1.00 97.25 83 THR A C 1
ATOM 681 O O . THR A 1 83 ? 4.415 5.520 -0.999 1.00 97.25 83 THR A O 1
ATOM 684 N N . VAL A 1 84 ? 3.585 4.743 0.934 1.00 97.56 84 VAL A N 1
ATOM 685 C CA . VAL A 1 84 ? 2.293 4.304 0.390 1.00 97.56 84 VAL A CA 1
ATOM 686 C C . VAL A 1 84 ? 1.163 4.857 1.241 1.00 97.56 84 VAL A C 1
ATOM 688 O O . VAL A 1 84 ? 1.229 4.867 2.475 1.00 97.56 84 VAL A O 1
ATOM 691 N N . ILE A 1 85 ? 0.097 5.284 0.576 1.00 97.69 85 ILE A N 1
ATOM 692 C CA . ILE A 1 85 ? -1.132 5.736 1.216 1.00 97.69 85 ILE A CA 1
ATOM 693 C C . ILE A 1 85 ? -2.273 4.859 0.719 1.00 97.69 85 ILE A C 1
ATOM 695 O O . ILE A 1 85 ? -2.594 4.852 -0.469 1.00 97.69 85 ILE A O 1
ATOM 699 N N . PHE A 1 86 ? -2.908 4.139 1.639 1.00 97.81 86 PHE A N 1
ATOM 700 C CA . PHE A 1 86 ? -4.120 3.374 1.360 1.00 97.81 86 PHE A CA 1
ATOM 701 C C . PHE A 1 86 ? -5.337 4.218 1.717 1.00 97.81 86 PHE A C 1
ATOM 703 O O . PHE A 1 86 ? -5.475 4.619 2.874 1.00 97.81 86 PHE A O 1
ATOM 710 N N . SER A 1 87 ? -6.222 4.474 0.753 1.00 97.19 87 SER A N 1
ATOM 711 C CA . SER A 1 87 ? -7.546 5.034 1.028 1.00 97.19 87 SER A CA 1
ATOM 712 C C . SER A 1 87 ? -8.558 3.910 1.220 1.00 97.19 87 SER A C 1
ATOM 714 O O . SER A 1 87 ? -8.514 2.887 0.533 1.00 97.19 87 SER A O 1
ATOM 716 N N . PHE A 1 88 ? -9.476 4.085 2.163 1.00 96.44 88 PHE A N 1
ATOM 717 C CA . PHE A 1 88 ? -10.465 3.084 2.527 1.00 96.44 88 PHE A CA 1
ATOM 718 C C . PHE A 1 88 ? -11.878 3.579 2.254 1.00 96.44 88 PHE A C 1
ATOM 720 O O . PHE A 1 88 ? -12.254 4.685 2.626 1.00 96.44 88 PHE A O 1
ATOM 727 N N . LYS A 1 89 ? -12.709 2.712 1.681 1.00 96.12 89 LYS A N 1
ATOM 728 C CA . LYS A 1 89 ? -14.148 2.934 1.528 1.00 96.12 89 LYS A CA 1
ATOM 729 C C . LYS A 1 89 ? -14.879 1.693 2.013 1.00 96.12 89 LYS A C 1
ATOM 731 O O . LYS A 1 89 ? -14.552 0.582 1.607 1.00 96.12 89 LYS A O 1
ATOM 736 N N . LYS A 1 90 ? -15.852 1.871 2.915 1.00 94.31 90 LYS A N 1
ATOM 737 C CA . LYS A 1 90 ? -16.609 0.761 3.534 1.00 94.31 90 LYS A CA 1
ATOM 738 C C . LYS A 1 90 ? -15.694 -0.335 4.126 1.00 94.31 90 LYS A C 1
ATOM 740 O O . LYS A 1 90 ? -15.961 -1.523 3.988 1.00 94.31 90 LYS A O 1
ATOM 745 N N . GLY A 1 91 ? -14.588 0.071 4.758 1.00 92.81 91 GLY A N 1
ATOM 746 C CA . GLY A 1 91 ? -13.656 -0.830 5.450 1.00 92.81 91 GLY A CA 1
ATOM 747 C C . GLY A 1 91 ? -12.667 -1.599 4.562 1.00 92.81 91 GLY A C 1
ATOM 748 O O . GLY A 1 91 ? -11.920 -2.437 5.073 1.00 92.81 91 GLY A O 1
ATOM 749 N N . LYS A 1 92 ? -12.628 -1.316 3.256 1.00 97.00 92 LYS A N 1
ATOM 750 C CA . LYS A 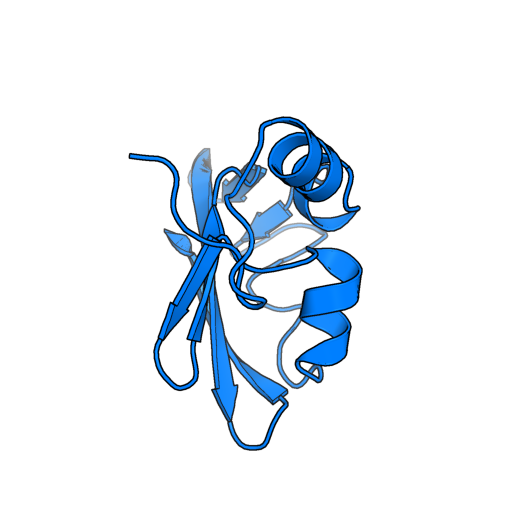1 92 ? -11.718 -1.940 2.286 1.00 97.00 92 LYS A CA 1
ATOM 751 C C . LYS A 1 92 ? -10.896 -0.904 1.533 1.00 97.00 92 LYS A C 1
ATOM 753 O O . LYS A 1 92 ? -11.337 0.235 1.404 1.00 97.00 92 LYS A O 1
ATOM 758 N N . VAL A 1 93 ? -9.728 -1.298 1.029 1.00 97.62 93 VAL A N 1
ATOM 759 C CA . VAL A 1 93 ? -8.872 -0.434 0.203 1.00 97.62 93 VAL A CA 1
ATOM 760 C C . VAL A 1 93 ? -9.591 -0.087 -1.097 1.00 97.62 93 VAL A C 1
ATOM 762 O O . VAL A 1 93 ? -9.925 -0.977 -1.883 1.00 97.62 93 VAL A O 1
ATOM 765 N N . ALA A 1 94 ? -9.800 1.205 -1.319 1.00 97.00 94 ALA A N 1
ATOM 766 C CA . ALA A 1 94 ? -10.385 1.750 -2.535 1.00 97.00 94 ALA A CA 1
ATOM 767 C C . ALA A 1 94 ? -9.296 2.224 -3.503 1.00 97.00 94 ALA A C 1
ATOM 769 O O . ALA A 1 94 ? -9.308 1.848 -4.673 1.00 97.00 94 ALA A O 1
ATOM 770 N N . GLU A 1 95 ? -8.330 3.002 -3.011 1.00 97.06 95 GLU A N 1
ATOM 771 C CA . GLU A 1 95 ? -7.251 3.567 -3.822 1.00 97.06 95 GLU A CA 1
ATOM 772 C C . GLU A 1 95 ? -5.911 3.439 -3.100 1.00 97.06 95 GLU A C 1
ATOM 774 O O . GLU A 1 95 ? -5.840 3.290 -1.875 1.00 97.06 95 GLU A O 1
ATOM 779 N N . ILE A 1 96 ? -4.841 3.480 -3.889 1.00 97.75 96 ILE A N 1
ATOM 780 C CA . ILE A 1 96 ? -3.467 3.328 -3.423 1.00 97.75 96 ILE A CA 1
ATOM 781 C C . ILE A 1 96 ? -2.638 4.412 -4.099 1.00 97.75 96 ILE A C 1
ATOM 783 O O . ILE A 1 96 ? -2.617 4.490 -5.327 1.00 97.75 96 ILE A O 1
ATOM 787 N N . TYR A 1 97 ? -1.963 5.225 -3.295 1.00 97.06 97 TYR A N 1
ATOM 788 C CA . TYR A 1 97 ? -1.079 6.293 -3.752 1.00 97.06 97 TYR A CA 1
ATOM 789 C C . TYR A 1 97 ? 0.356 5.966 -3.344 1.00 97.06 97 TYR A C 1
ATOM 791 O O . TYR A 1 97 ? 0.571 5.438 -2.251 1.00 97.06 97 TYR A O 1
ATOM 799 N N . ILE A 1 98 ? 1.313 6.256 -4.226 1.00 96.69 98 ILE A N 1
ATOM 800 C CA . ILE A 1 98 ? 2.744 6.011 -4.016 1.00 96.69 98 ILE A CA 1
ATOM 801 C C . ILE A 1 98 ? 3.475 7.339 -4.165 1.00 96.69 98 ILE A C 1
ATOM 803 O O . ILE A 1 98 ? 3.318 8.003 -5.193 1.00 96.69 98 ILE A O 1
ATOM 807 N N . GLU A 1 99 ? 4.254 7.686 -3.145 1.00 93.94 99 GLU A N 1
ATOM 808 C CA . GLU A 1 99 ? 4.980 8.953 -3.002 1.00 93.94 99 GLU A CA 1
ATOM 809 C C . GLU A 1 99 ? 6.459 8.725 -2.688 1.00 93.94 99 GLU A C 1
ATOM 811 O O . GLU A 1 99 ? 6.797 7.692 -2.053 1.00 93.94 99 GLU A O 1
#

Sequence (99 aa):
MPGWNLNGTPINAATQRARQQTVGRRMVWNRVSGPNRIDLIYRDKPLRTIRTVFGDPDATNDQRWTYKGLRIQDPTDNRMYDTVIFSFKKGKVAEIYIE